Protein AF-A0A9X5X7V1-F1 (afdb_monomer)

Structure (mmCIF, N/CA/C/O backbone):
data_AF-A0A9X5X7V1-F1
#
_entry.id   AF-A0A9X5X7V1-F1
#
loop_
_atom_site.group_PDB
_atom_site.id
_atom_site.type_symbol
_atom_site.label_atom_id
_atom_site.label_alt_id
_atom_site.label_comp_id
_atom_site.label_asym_id
_atom_site.label_entity_id
_atom_site.label_seq_id
_atom_site.pdbx_PDB_ins_code
_atom_site.Cartn_x
_atom_site.Cartn_y
_atom_site.Cartn_z
_atom_site.occupancy
_atom_site.B_iso_or_equiv
_atom_site.auth_seq_id
_atom_site.auth_comp_id
_atom_site.auth_asym_id
_atom_site.auth_atom_id
_atom_site.pdbx_PDB_model_num
ATOM 1 N N . MET A 1 1 ? 19.485 -19.968 -11.987 1.00 57.41 1 MET A N 1
ATOM 2 C CA . MET A 1 1 ? 18.713 -18.913 -12.681 1.00 57.41 1 MET A CA 1
ATOM 3 C C . MET A 1 1 ? 19.503 -17.624 -12.563 1.00 57.41 1 MET A C 1
ATOM 5 O O . MET A 1 1 ? 19.661 -17.132 -11.456 1.00 57.41 1 MET A O 1
ATOM 9 N N . THR A 1 2 ? 20.095 -17.135 -13.649 1.00 64.94 2 THR A N 1
ATOM 10 C CA . THR A 1 2 ? 20.773 -15.831 -13.663 1.00 64.94 2 THR A CA 1
ATOM 11 C C . THR A 1 2 ? 19.715 -14.741 -13.786 1.00 64.94 2 THR A C 1
ATOM 13 O O . THR A 1 2 ? 18.909 -14.791 -14.713 1.00 64.94 2 THR A O 1
ATOM 16 N N . SER A 1 3 ? 19.682 -13.789 -12.852 1.00 72.81 3 SER A N 1
ATOM 17 C CA . SER A 1 3 ? 18.749 -12.661 -12.912 1.00 72.81 3 SER A CA 1
ATOM 18 C C . SER A 1 3 ? 18.924 -11.901 -14.221 1.00 72.81 3 SER A C 1
ATOM 20 O O . SER A 1 3 ? 20.036 -11.462 -14.533 1.00 72.81 3 SER A O 1
ATOM 22 N N . ASP A 1 4 ? 17.830 -11.723 -14.966 1.00 81.31 4 ASP A N 1
ATOM 23 C CA . ASP A 1 4 ? 17.864 -10.940 -16.195 1.00 81.31 4 ASP A CA 1
ATOM 24 C C . ASP A 1 4 ? 18.329 -9.513 -15.877 1.00 81.31 4 ASP A C 1
ATOM 26 O O . ASP A 1 4 ? 17.725 -8.775 -15.090 1.00 81.31 4 ASP A O 1
ATOM 30 N N . SER A 1 5 ? 19.475 -9.165 -16.444 1.00 87.88 5 SER A N 1
ATOM 31 C CA . SER A 1 5 ? 20.162 -7.899 -16.227 1.00 87.88 5 SER A CA 1
ATOM 32 C C . SER A 1 5 ? 19.844 -6.879 -17.319 1.00 87.88 5 SER A C 1
ATOM 34 O O . SER A 1 5 ? 20.384 -5.768 -17.274 1.00 87.88 5 SER A O 1
ATOM 36 N N . SER A 1 6 ? 18.971 -7.234 -18.267 1.00 94.69 6 SER A N 1
ATOM 37 C CA . SER A 1 6 ? 18.423 -6.310 -19.250 1.00 94.69 6 SER A CA 1
ATOM 38 C C . SER A 1 6 ? 17.698 -5.139 -18.563 1.00 94.69 6 SER A C 1
ATOM 40 O O . SER A 1 6 ? 17.219 -5.278 -17.430 1.00 94.69 6 SER A O 1
ATOM 42 N N . PRO A 1 7 ? 17.599 -3.970 -19.218 1.00 93.00 7 PRO A N 1
ATOM 43 C CA . PRO A 1 7 ? 16.802 -2.858 -18.707 1.00 93.00 7 PRO A CA 1
ATOM 44 C C . PRO A 1 7 ? 15.348 -3.256 -18.411 1.00 93.00 7 PRO A C 1
ATOM 46 O O . PRO A 1 7 ? 14.833 -2.913 -17.350 1.00 93.00 7 PRO A O 1
ATOM 49 N N . GLY A 1 8 ? 14.726 -4.052 -19.290 1.00 94.38 8 GLY A N 1
ATOM 50 C CA . GLY A 1 8 ? 13.363 -4.560 -19.098 1.00 94.38 8 GLY A CA 1
ATOM 51 C C . GLY A 1 8 ? 13.238 -5.444 -17.858 1.00 94.38 8 GLY A C 1
ATOM 52 O O . GLY A 1 8 ? 12.416 -5.174 -16.988 1.00 94.38 8 GLY A O 1
ATOM 53 N N . GLY A 1 9 ? 14.136 -6.419 -17.691 1.00 95.38 9 GLY A N 1
ATOM 54 C CA . GLY A 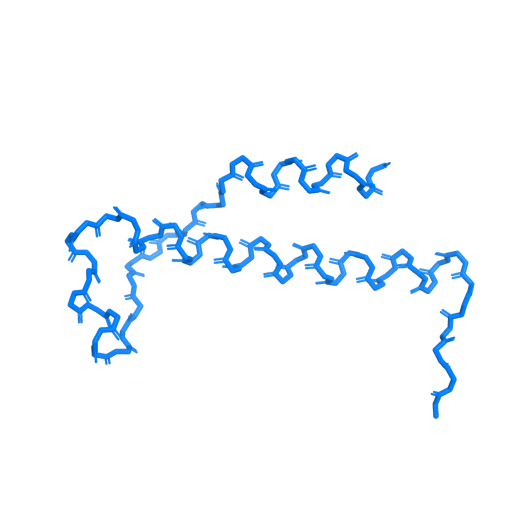1 9 ? 14.130 -7.296 -16.519 1.00 95.38 9 GLY A CA 1
ATOM 55 C C . GLY A 1 9 ? 14.382 -6.558 -15.198 1.00 95.38 9 GLY A C 1
ATOM 56 O O . GLY A 1 9 ? 13.875 -6.968 -14.150 1.00 95.38 9 GLY A O 1
ATOM 57 N N . ARG A 1 10 ? 15.148 -5.456 -15.210 1.00 94.44 10 ARG A N 1
ATOM 58 C CA . ARG A 1 10 ? 15.309 -4.578 -14.034 1.00 94.44 10 ARG A CA 1
ATOM 59 C C . ARG A 1 10 ? 14.034 -3.791 -13.738 1.00 94.44 10 ARG A C 1
ATOM 61 O O . ARG A 1 10 ? 13.649 -3.732 -12.571 1.00 94.44 10 ARG A O 1
ATOM 68 N N . LEU A 1 11 ? 13.387 -3.240 -14.765 1.00 95.25 11 LEU A N 1
ATOM 69 C CA . LEU A 1 11 ? 12.126 -2.511 -14.626 1.00 95.25 11 LEU A CA 1
ATOM 70 C C . LEU A 1 11 ? 11.013 -3.415 -14.083 1.00 95.25 11 LEU A C 1
ATOM 72 O O . LEU A 1 11 ? 10.334 -3.036 -13.134 1.00 95.25 11 LEU A O 1
ATOM 76 N N 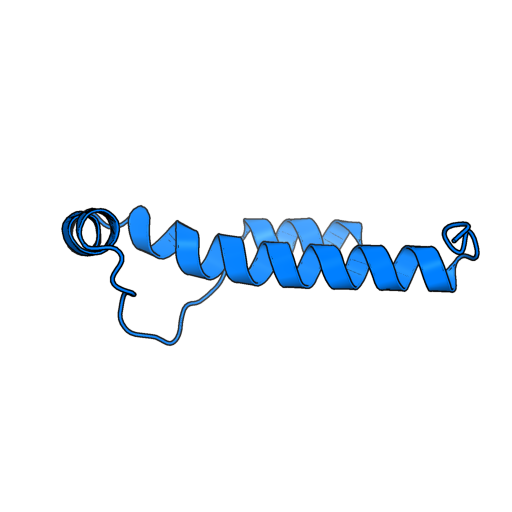. ASP A 1 12 ? 10.885 -4.640 -14.591 1.00 96.25 12 ASP A N 1
ATOM 77 C CA . ASP A 1 12 ? 9.884 -5.599 -14.110 1.00 96.25 12 ASP A CA 1
ATOM 78 C C . ASP A 1 12 ? 10.050 -5.907 -12.619 1.00 96.25 12 ASP A C 1
ATOM 80 O O . ASP A 1 12 ? 9.071 -5.944 -11.868 1.00 96.25 12 ASP A O 1
ATOM 84 N N . ARG A 1 13 ? 11.298 -6.070 -12.159 1.00 95.88 13 ARG A N 1
ATOM 85 C CA . ARG A 1 13 ? 11.591 -6.242 -10.730 1.00 95.88 13 ARG A CA 1
ATOM 86 C C . ARG A 1 13 ? 11.267 -4.991 -9.923 1.00 95.88 13 ARG A C 1
ATOM 88 O O . ARG A 1 13 ? 10.701 -5.123 -8.843 1.00 95.88 13 ARG A O 1
ATOM 95 N N . ALA A 1 14 ? 11.596 -3.801 -10.427 1.00 96.50 14 ALA A N 1
ATOM 96 C CA . ALA A 1 14 ? 11.265 -2.544 -9.758 1.00 96.50 14 ALA A CA 1
ATOM 97 C C . ALA A 1 14 ? 9.744 -2.381 -9.600 1.00 96.50 14 ALA A C 1
ATOM 99 O O . ALA A 1 14 ? 9.270 -2.098 -8.503 1.00 96.50 14 ALA A O 1
ATOM 100 N N . LEU A 1 15 ? 8.969 -2.668 -10.650 1.00 97.38 15 LEU A N 1
ATOM 101 C CA . LEU A 1 15 ? 7.506 -2.636 -10.615 1.00 97.38 15 LEU A CA 1
ATOM 102 C C . LEU A 1 15 ? 6.919 -3.705 -9.683 1.00 97.38 15 LEU A C 1
ATOM 104 O O . LEU A 1 15 ? 5.939 -3.441 -8.987 1.00 97.38 15 LEU A O 1
ATOM 108 N N . ALA A 1 16 ? 7.493 -4.910 -9.644 1.00 97.81 16 ALA A N 1
ATOM 109 C CA . ALA A 1 16 ? 7.082 -5.946 -8.695 1.00 97.81 16 ALA A CA 1
ATOM 110 C C . ALA A 1 16 ? 7.319 -5.507 -7.240 1.00 97.81 16 ALA A C 1
ATOM 112 O O . ALA A 1 16 ? 6.416 -5.625 -6.410 1.00 97.81 16 ALA A O 1
ATOM 113 N N . SER A 1 17 ? 8.490 -4.934 -6.952 1.00 97.69 17 SER A N 1
ATOM 114 C CA . SER A 1 17 ? 8.809 -4.367 -5.639 1.00 97.69 17 SER A CA 1
ATOM 115 C C . SER A 1 17 ? 7.884 -3.203 -5.273 1.00 97.69 17 SER A C 1
ATOM 117 O O . SER A 1 17 ? 7.384 -3.172 -4.153 1.00 97.69 17 SER A O 1
ATOM 119 N N . LEU A 1 18 ? 7.589 -2.294 -6.211 1.00 98.25 18 LEU A N 1
ATOM 120 C CA . LEU A 1 18 ? 6.686 -1.157 -5.989 1.00 98.25 18 LEU A CA 1
ATOM 121 C C . LEU A 1 18 ? 5.256 -1.612 -5.664 1.00 98.25 18 LEU A C 1
ATOM 123 O O . LEU A 1 18 ? 4.624 -1.067 -4.764 1.00 98.25 18 LEU A O 1
ATOM 127 N N . ARG A 1 19 ? 4.751 -2.660 -6.330 1.00 98.06 19 ARG A N 1
ATOM 128 C CA . ARG A 1 19 ? 3.450 -3.265 -5.985 1.00 98.06 19 ARG A CA 1
ATOM 129 C C . ARG A 1 19 ? 3.455 -3.860 -4.577 1.00 98.06 19 ARG A C 1
ATOM 131 O O . ARG A 1 19 ? 2.481 -3.697 -3.848 1.00 98.06 19 ARG A O 1
ATOM 138 N N . GLY A 1 20 ? 4.543 -4.531 -4.192 1.00 98.12 20 GLY A N 1
ATOM 139 C CA . GLY A 1 20 ? 4.720 -5.047 -2.833 1.00 98.12 20 GLY A CA 1
ATOM 140 C C . GLY A 1 20 ? 4.735 -3.932 -1.786 1.00 98.12 20 GLY A C 1
ATOM 141 O O . GLY A 1 20 ? 4.045 -4.041 -0.773 1.00 98.12 20 GLY A O 1
ATOM 142 N N . LEU A 1 21 ? 5.455 -2.841 -2.066 1.00 98.31 21 LEU A N 1
ATOM 143 C CA . LEU A 1 21 ? 5.487 -1.646 -1.226 1.00 98.31 21 LEU A CA 1
ATOM 144 C C . LEU A 1 21 ? 4.087 -1.045 -1.062 1.00 98.31 21 LEU A C 1
ATOM 146 O O . LEU A 1 21 ? 3.658 -0.858 0.068 1.00 98.31 21 LEU A O 1
ATOM 150 N N . ALA A 1 22 ? 3.347 -0.843 -2.157 1.00 98.31 22 ALA A N 1
ATOM 151 C CA . ALA A 1 22 ? 2.003 -0.266 -2.120 1.00 98.31 22 ALA A CA 1
ATOM 152 C C . ALA A 1 22 ? 1.023 -1.083 -1.262 1.00 98.31 22 ALA A C 1
ATOM 154 O O . ALA A 1 22 ? 0.224 -0.522 -0.513 1.00 98.31 22 ALA A O 1
ATOM 155 N N . VAL A 1 23 ? 1.089 -2.419 -1.336 1.00 97.81 23 VAL A N 1
ATOM 156 C CA . VAL A 1 23 ? 0.274 -3.304 -0.485 1.00 97.81 23 VAL A CA 1
ATOM 157 C C . VAL A 1 23 ? 0.707 -3.208 0.980 1.00 97.81 23 VAL A C 1
ATOM 159 O O . VAL A 1 23 ? -0.147 -3.127 1.865 1.00 97.81 23 VAL 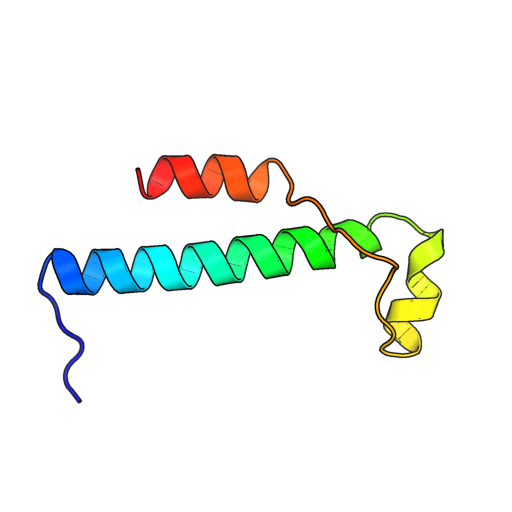A O 1
ATOM 162 N N . GLY A 1 24 ? 2.018 -3.219 1.237 1.00 97.56 24 GLY A N 1
ATOM 163 C CA . GLY A 1 24 ? 2.583 -3.130 2.583 1.00 97.56 24 GLY A CA 1
ATOM 164 C C . GLY A 1 24 ? 2.261 -1.807 3.275 1.00 97.56 24 GLY A C 1
ATOM 165 O O . GLY A 1 24 ? 1.837 -1.817 4.426 1.00 97.56 24 GLY A O 1
ATOM 166 N N . ASP A 1 25 ? 2.389 -0.696 2.560 1.00 98.56 25 ASP A N 1
ATOM 167 C CA . ASP A 1 25 ? 2.034 0.651 3.004 1.00 98.56 25 ASP A CA 1
ATOM 168 C C . ASP A 1 25 ? 0.520 0.776 3.262 1.00 98.56 25 ASP A C 1
ATOM 170 O O . ASP A 1 25 ? 0.088 1.124 4.365 1.00 98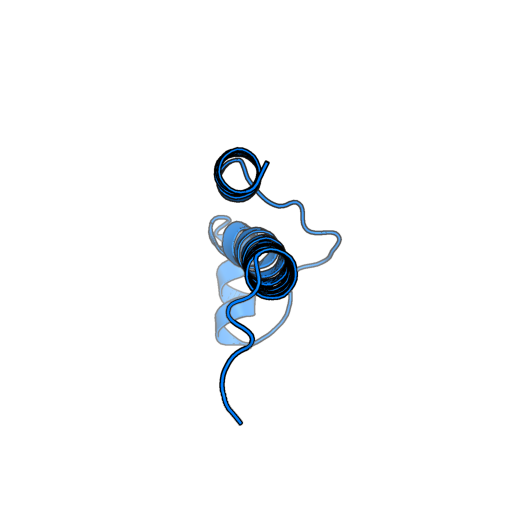.56 25 ASP A O 1
ATOM 174 N N . ALA A 1 26 ? -0.319 0.365 2.302 1.00 98.00 26 ALA A N 1
ATOM 175 C CA . ALA A 1 26 ? -1.772 0.416 2.465 1.00 98.00 26 ALA A CA 1
ATOM 176 C C . ALA A 1 26 ? -2.267 -0.395 3.676 1.00 98.00 26 ALA A C 1
ATOM 178 O O . ALA A 1 26 ? -3.113 0.085 4.433 1.00 98.00 26 ALA A O 1
ATOM 179 N N . LEU A 1 27 ? -1.738 -1.605 3.895 1.00 96.75 27 LEU A N 1
ATOM 180 C CA . LEU A 1 27 ? -2.072 -2.419 5.069 1.00 96.75 27 LEU A CA 1
ATOM 181 C C . LEU A 1 27 ? -1.454 -1.852 6.355 1.00 96.75 27 LEU A C 1
ATOM 183 O O . LEU A 1 27 ? -2.143 -1.723 7.369 1.00 96.75 27 LEU A O 1
ATOM 187 N N . GLY A 1 28 ? -0.163 -1.525 6.325 1.00 96.50 28 GLY A N 1
ATOM 188 C CA . GLY A 1 28 ? 0.604 -1.056 7.477 1.00 96.50 28 GLY A CA 1
ATOM 189 C C . GLY A 1 28 ? 0.036 0.232 8.060 1.00 96.50 28 GLY A C 1
ATOM 190 O O . GLY A 1 28 ? -0.153 0.324 9.274 1.00 96.50 28 GLY A O 1
ATOM 191 N N . SER A 1 29 ? -0.364 1.171 7.199 1.00 96.69 29 SER A N 1
ATOM 192 C CA . SER A 1 29 ? -0.955 2.451 7.603 1.00 96.69 29 SER A CA 1
ATOM 193 C C . SER A 1 29 ? -2.245 2.299 8.415 1.00 96.69 29 SER A C 1
ATOM 195 O O . SER A 1 29 ? -2.578 3.152 9.244 1.00 96.69 29 SER A O 1
ATOM 197 N N . ARG A 1 30 ? -2.971 1.180 8.263 1.00 96.44 30 ARG A N 1
ATOM 198 C CA . ARG A 1 30 ? -4.165 0.902 9.077 1.00 96.44 30 ARG A CA 1
ATOM 199 C C . ARG A 1 30 ? -3.815 0.718 10.551 1.00 96.44 30 ARG A C 1
ATOM 201 O O . ARG A 1 30 ? -4.660 1.001 11.398 1.00 96.44 30 ARG A O 1
ATOM 208 N N . PHE A 1 31 ? -2.588 0.316 10.867 1.00 95.69 31 PHE A N 1
ATOM 209 C CA . PHE A 1 31 ? -2.089 0.134 12.230 1.00 95.69 31 PHE A CA 1
ATOM 210 C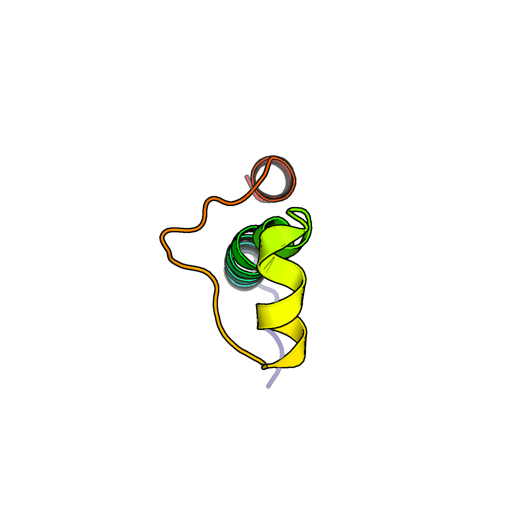 C . PHE A 1 31 ? -1.324 1.348 12.771 1.00 95.69 31 PHE A C 1
ATOM 212 O O . PHE A 1 31 ? -0.666 1.232 13.798 1.00 95.69 31 PHE A O 1
ATOM 219 N N . PHE A 1 32 ? -1.472 2.525 12.155 1.00 92.56 32 PHE A N 1
ATOM 220 C CA . PHE A 1 32 ? -1.237 3.809 12.829 1.00 92.56 32 PHE A CA 1
ATOM 221 C C . PHE A 1 32 ? -2.501 4.348 13.515 1.00 92.56 32 PHE A C 1
ATOM 223 O O . PHE A 1 32 ? -2.436 5.305 14.283 1.00 92.56 32 PHE A O 1
ATOM 230 N N . VAL A 1 33 ? -3.661 3.717 13.281 1.00 91.44 33 VAL A N 1
ATOM 231 C CA . VAL A 1 33 ? -4.924 4.045 13.953 1.00 91.44 33 VAL A CA 1
ATOM 232 C C . VAL A 1 33 ? -5.107 3.116 15.163 1.00 91.44 33 VAL A C 1
ATOM 234 O O . VAL A 1 33 ? -5.301 1.912 14.964 1.00 91.44 33 VAL A O 1
ATOM 237 N N . PRO A 1 34 ? -5.115 3.628 16.413 1.00 94.19 34 PRO A N 1
ATOM 238 C CA . PRO A 1 34 ? -5.158 2.795 17.622 1.00 94.19 34 PRO A CA 1
ATOM 239 C C . PRO A 1 34 ? -6.315 1.790 17.681 1.00 94.19 34 PRO A C 1
ATOM 241 O O . PRO A 1 34 ? -6.157 0.690 18.212 1.00 94.19 34 PRO A O 1
ATOM 244 N N . VAL A 1 35 ?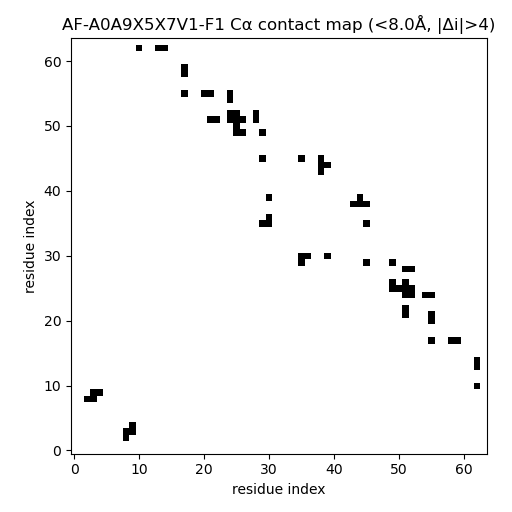 -7.467 2.126 17.085 1.00 95.00 35 VAL A N 1
ATOM 245 C CA . VAL A 1 35 ? -8.649 1.247 17.030 1.00 95.00 35 VAL A CA 1
ATOM 246 C C . VAL A 1 35 ? -8.372 -0.093 16.333 1.00 95.00 35 VAL A C 1
ATOM 248 O O . VAL A 1 35 ? -9.007 -1.094 16.655 1.00 95.00 35 VAL A O 1
ATOM 251 N N . ASN A 1 36 ? -7.391 -0.146 15.427 1.00 96.25 36 ASN A N 1
ATOM 252 C CA . ASN A 1 36 ? -7.052 -1.354 14.678 1.00 96.25 36 ASN A CA 1
ATOM 253 C C . ASN A 1 36 ? -6.028 -2.244 15.401 1.00 96.25 36 ASN A C 1
ATOM 255 O O . ASN A 1 36 ? -5.826 -3.386 15.001 1.00 96.25 36 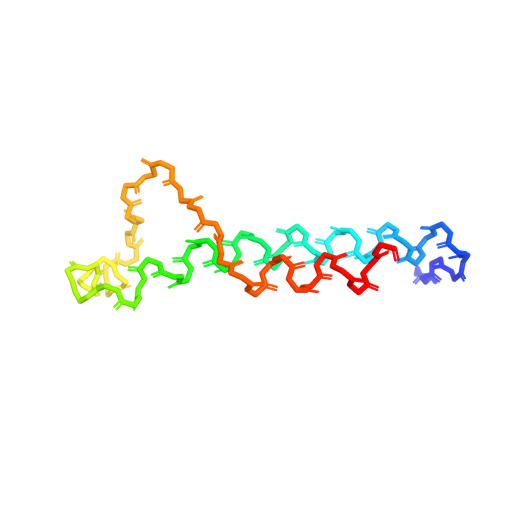ASN A O 1
ATOM 259 N N . TYR A 1 37 ? -5.392 -1.790 16.487 1.00 95.62 37 TYR A N 1
ATOM 260 C CA . TYR A 1 37 ? -4.312 -2.545 17.149 1.00 95.62 37 TYR A CA 1
ATOM 261 C C . TYR A 1 37 ? -4.741 -3.928 17.670 1.00 95.62 37 TYR A C 1
ATOM 263 O O . TYR A 1 37 ? -3.952 -4.873 17.565 1.00 95.62 37 TYR A O 1
ATOM 271 N N . PRO A 1 38 ? -5.967 -4.119 18.200 1.00 97.50 38 PRO A N 1
ATOM 272 C CA . PRO A 1 38 ? -6.432 -5.450 18.575 1.00 97.50 38 PRO A CA 1
ATOM 273 C C . PRO A 1 38 ? -6.484 -6.431 17.396 1.00 97.50 38 PRO A C 1
ATOM 275 O O . PRO A 1 38 ? -6.233 -7.617 1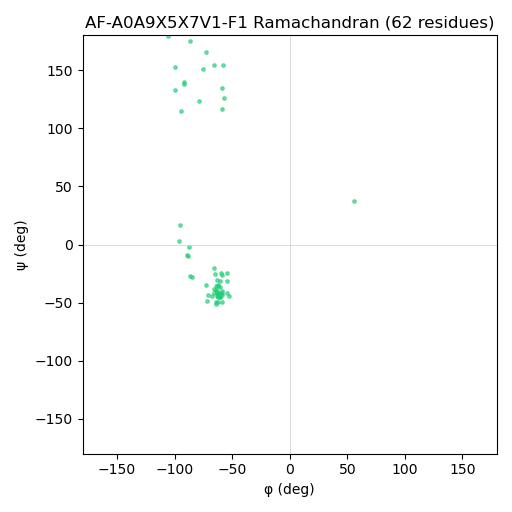7.602 1.00 97.50 38 PRO A O 1
ATOM 278 N N . LEU A 1 39 ? -6.753 -5.952 16.174 1.00 97.25 39 LEU A N 1
ATOM 279 C CA . LEU A 1 39 ? -6.784 -6.788 14.968 1.00 97.25 39 LEU A CA 1
ATOM 280 C C . LEU A 1 39 ? -5.398 -7.369 14.673 1.00 97.25 39 LEU A C 1
ATOM 282 O O . LEU A 1 39 ? -5.287 -8.555 14.378 1.00 97.25 39 LEU A O 1
ATOM 286 N N . LEU A 1 40 ? -4.329 -6.586 14.876 1.00 93.88 40 LEU A N 1
ATOM 287 C CA . LEU A 1 40 ? -2.952 -7.056 14.692 1.00 93.88 40 LEU A CA 1
ATOM 288 C C . LEU A 1 40 ? -2.633 -8.228 15.625 1.00 93.88 40 LEU A C 1
ATOM 290 O O . LEU A 1 40 ? -2.093 -9.245 15.193 1.00 93.88 40 LEU A O 1
ATOM 294 N N . LYS A 1 41 ? -3.024 -8.112 16.903 1.00 94.00 41 LYS A N 1
ATOM 295 C CA . LYS A 1 41 ? -2.821 -9.170 17.909 1.00 94.00 41 LYS A CA 1
ATOM 296 C C . LYS A 1 41 ? -3.573 -10.454 17.557 1.00 94.00 41 LYS A C 1
ATOM 298 O O . LYS A 1 41 ? -3.069 -11.540 17.827 1.00 94.00 41 LYS A O 1
ATOM 303 N N . ARG A 1 42 ? -4.758 -10.331 16.954 1.00 97.62 42 ARG A N 1
ATOM 304 C CA . ARG A 1 42 ? -5.582 -11.468 16.512 1.00 97.62 42 ARG A CA 1
ATOM 305 C C . ARG A 1 42 ? -5.252 -11.964 15.102 1.00 97.62 42 ARG A C 1
ATOM 307 O O . ARG A 1 42 ? -5.824 -12.960 14.679 1.00 97.62 42 ARG A O 1
ATOM 314 N N . ARG A 1 43 ? -4.310 -11.319 14.398 1.00 95.69 43 ARG A N 1
ATOM 315 C CA . ARG A 1 43 ? -3.994 -11.575 12.979 1.00 95.69 43 ARG A CA 1
ATOM 316 C C . ARG A 1 43 ? -5.217 -11.435 12.066 1.00 95.69 43 ARG A C 1
ATOM 318 O O . ARG A 1 43 ? -5.379 -12.176 11.102 1.00 95.69 43 ARG A O 1
ATOM 325 N N . GLU A 1 44 ? -6.067 -10.470 12.382 1.00 97.19 44 GLU A N 1
ATOM 326 C CA . GLU A 1 44 ? -7.238 -10.102 11.595 1.00 97.19 44 GLU A CA 1
ATOM 327 C C . GLU A 1 44 ? -6.938 -8.875 10.733 1.00 97.19 44 GLU A C 1
ATOM 329 O O . GLU A 1 44 ? -6.105 -8.030 11.072 1.00 97.19 44 GLU A O 1
ATOM 334 N N . LEU A 1 45 ? -7.649 -8.770 9.614 1.00 95.81 45 LEU A N 1
ATOM 335 C CA . LEU A 1 45 ? -7.518 -7.653 8.693 1.00 95.81 45 LEU A CA 1
ATOM 336 C C . LEU A 1 45 ? -8.524 -6.539 9.039 1.00 95.81 45 LEU A C 1
ATOM 338 O O . LEU A 1 45 ? -9.688 -6.837 9.316 1.00 95.81 45 LEU A O 1
ATOM 342 N N . PRO A 1 46 ? -8.119 -5.257 8.993 1.00 95.94 46 PRO A N 1
ATOM 343 C CA . PRO A 1 46 ? -9.059 -4.140 9.040 1.00 95.94 46 PRO A CA 1
ATOM 344 C C . PRO A 1 46 ? -9.942 -4.125 7.787 1.00 95.94 46 PRO A C 1
ATOM 346 O O . PRO A 1 46 ? -9.537 -4.599 6.725 1.00 95.94 46 PRO A O 1
ATOM 349 N N . SER A 1 47 ? -11.140 -3.545 7.880 1.00 94.44 47 SER A N 1
ATOM 350 C CA . SER A 1 47 ? -12.035 -3.436 6.724 1.00 94.44 47 SER A CA 1
ATOM 351 C C . SER A 1 47 ? -11.372 -2.667 5.575 1.00 94.44 47 SER A C 1
ATOM 353 O O . SER A 1 47 ? -10.710 -1.646 5.778 1.00 94.44 47 SER A O 1
ATOM 355 N N . GLY A 1 48 ? -11.508 -3.203 4.361 1.00 92.56 48 GLY A N 1
ATOM 356 C CA . GLY A 1 48 ? -11.062 -2.552 3.133 1.00 92.56 48 GLY A CA 1
ATOM 357 C C . GLY A 1 48 ? -12.121 -1.601 2.554 1.00 92.56 48 GLY A C 1
ATOM 358 O O . GLY A 1 48 ? -13.250 -1.564 3.049 1.00 92.56 48 GLY A O 1
ATOM 359 N N . PRO A 1 49 ? -11.788 -0.867 1.477 1.00 94.69 49 PRO A N 1
ATOM 360 C CA . PRO A 1 49 ? -10.482 -0.833 0.812 1.00 94.69 49 PRO A CA 1
ATOM 361 C C . PRO A 1 49 ? -9.438 -0.022 1.598 1.00 94.69 49 PRO A C 1
ATOM 363 O O . PRO A 1 49 ? -9.777 0.927 2.303 1.00 94.69 49 PRO A O 1
ATOM 366 N N . TRP A 1 50 ? -8.156 -0.373 1.459 1.00 95.94 50 TRP A N 1
ATOM 367 C CA . TRP A 1 50 ? -7.048 0.383 2.052 1.00 95.94 50 TRP A CA 1
ATOM 368 C C . TRP A 1 50 ? -6.396 1.279 1.004 1.00 95.94 50 TRP A C 1
ATOM 370 O O . TRP A 1 50 ? -6.107 0.835 -0.105 1.00 95.94 50 TRP A O 1
ATOM 380 N N . ARG A 1 51 ? -6.164 2.540 1.363 1.00 96.12 51 ARG A N 1
ATOM 381 C CA . ARG A 1 51 ? -5.370 3.470 0.558 1.00 96.12 51 ARG A CA 1
ATOM 382 C C . ARG A 1 51 ? -3.921 3.401 1.025 1.00 96.12 51 ARG A C 1
ATOM 384 O O . ARG A 1 51 ? -3.685 3.308 2.227 1.00 96.12 51 ARG A O 1
ATOM 391 N N . TRP A 1 52 ? -2.996 3.439 0.077 1.00 97.81 52 TRP A N 1
ATOM 392 C CA . TRP A 1 52 ? -1.582 3.690 0.338 1.00 97.81 52 TRP A CA 1
ATOM 393 C C . TRP A 1 52 ? -1.356 5.173 0.696 1.00 97.81 52 TRP A C 1
ATOM 395 O O . TRP A 1 52 ? -2.262 5.995 0.518 1.00 97.81 52 TRP A O 1
ATOM 405 N N . THR A 1 53 ? -0.187 5.491 1.247 1.00 98.12 53 THR A N 1
ATOM 406 C CA . THR A 1 53 ? 0.221 6.822 1.725 1.00 98.12 53 THR A CA 1
ATOM 407 C C . THR A 1 53 ? 1.230 7.480 0.777 1.00 98.12 53 THR A C 1
ATOM 409 O O . THR A 1 53 ? 1.621 6.910 -0.242 1.00 98.12 53 THR A O 1
ATOM 412 N N . ASP A 1 54 ? 1.664 8.697 1.095 1.00 97.88 54 ASP A N 1
ATOM 413 C CA . ASP A 1 54 ? 2.686 9.418 0.333 1.00 97.88 54 ASP A CA 1
ATOM 414 C C . ASP A 1 54 ? 3.989 8.620 0.151 1.00 97.88 54 ASP A C 1
ATOM 416 O O . ASP A 1 54 ? 4.647 8.795 -0.872 1.00 97.88 54 ASP A O 1
ATOM 420 N N . ASP A 1 55 ? 4.302 7.656 1.023 1.00 97.81 55 ASP A N 1
ATOM 421 C CA . ASP A 1 55 ? 5.417 6.715 0.834 1.00 97.81 55 ASP A CA 1
ATOM 422 C C . ASP A 1 55 ? 5.359 6.001 -0.534 1.00 97.81 55 ASP A C 1
ATOM 424 O O . ASP A 1 55 ? 6.366 5.895 -1.244 1.00 97.81 55 ASP A O 1
ATOM 428 N N . THR A 1 56 ? 4.174 5.536 -0.949 1.00 98.31 56 THR A N 1
ATOM 429 C CA . THR A 1 56 ? 3.984 4.876 -2.252 1.00 98.31 56 THR A CA 1
ATOM 430 C C . THR A 1 56 ? 4.046 5.871 -3.414 1.00 98.31 56 THR A C 1
ATOM 432 O O . THR A 1 56 ? 4.564 5.532 -4.484 1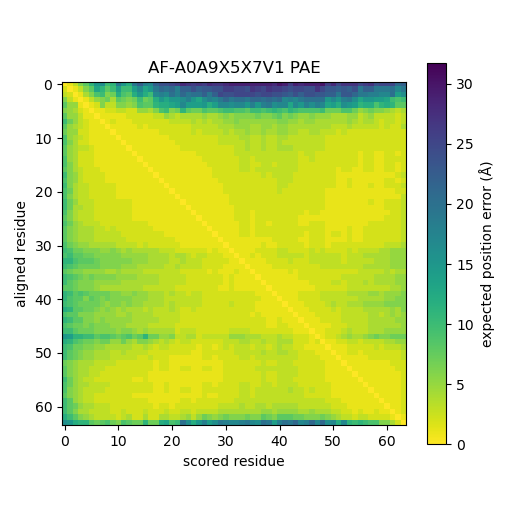.00 98.31 56 THR A O 1
ATOM 435 N N . GLU A 1 57 ? 3.565 7.104 -3.227 1.00 97.81 57 GLU A N 1
ATOM 436 C CA . GLU A 1 57 ? 3.680 8.169 -4.236 1.00 97.81 57 GLU A CA 1
ATOM 437 C C . GLU A 1 57 ? 5.147 8.532 -4.480 1.00 97.81 57 GLU A C 1
ATOM 439 O O . GLU A 1 57 ? 5.626 8.526 -5.618 1.00 97.81 57 GLU A O 1
ATOM 444 N N . MET A 1 58 ? 5.889 8.759 -3.396 1.00 98.06 58 MET A N 1
ATOM 445 C CA . MET A 1 58 ? 7.309 9.084 -3.424 1.00 98.06 58 MET A CA 1
ATOM 446 C C . MET A 1 58 ? 8.117 7.947 -4.045 1.00 98.06 58 MET A C 1
ATOM 448 O O . MET A 1 58 ? 8.950 8.197 -4.915 1.00 98.06 58 MET A O 1
ATOM 452 N N . ALA A 1 59 ? 7.839 6.692 -3.691 1.00 97.75 59 ALA A N 1
ATOM 453 C CA . ALA A 1 59 ? 8.502 5.551 -4.317 1.00 97.75 59 ALA A CA 1
ATOM 454 C C . ALA A 1 59 ? 8.184 5.429 -5.815 1.00 97.75 59 ALA A C 1
ATOM 456 O O . ALA A 1 59 ? 9.065 5.084 -6.605 1.00 97.75 59 ALA A O 1
ATOM 457 N N . SER A 1 60 ? 6.955 5.754 -6.226 1.00 97.25 60 SER A N 1
ATOM 458 C CA . SER A 1 60 ? 6.576 5.766 -7.643 1.00 97.25 60 SER A CA 1
ATOM 459 C C . SER A 1 60 ? 7.386 6.797 -8.435 1.00 97.25 60 SER A C 1
ATOM 461 O O . SER A 1 60 ? 7.786 6.506 -9.560 1.00 97.25 60 SER A O 1
ATOM 463 N N . SER A 1 61 ? 7.716 7.948 -7.836 1.00 96.56 61 SER A N 1
ATOM 464 C CA . SER A 1 61 ? 8.550 8.983 -8.474 1.00 96.56 61 SER A CA 1
ATOM 465 C C . SER A 1 61 ? 10.003 8.556 -8.733 1.00 96.56 61 SER A C 1
ATOM 467 O O . SER A 1 61 ? 10.670 9.146 -9.575 1.00 96.56 61 SER A O 1
ATOM 469 N N . VAL A 1 62 ? 10.494 7.526 -8.031 1.00 95.06 62 VAL A N 1
ATOM 470 C CA . VAL A 1 62 ? 11.852 6.975 -8.208 1.00 95.06 62 VAL A CA 1
ATOM 471 C C . VAL A 1 62 ? 11.911 5.952 -9.346 1.00 95.06 62 VAL A C 1
ATOM 473 O O . VAL A 1 62 ? 12.967 5.749 -9.940 1.00 95.06 62 VAL A O 1
ATOM 476 N N . VAL A 1 63 ? 10.795 5.270 -9.623 1.00 91.88 63 VAL A N 1
ATOM 477 C CA . VAL A 1 63 ? 10.701 4.265 -10.697 1.00 91.88 63 VAL A CA 1
ATOM 478 C C . VAL A 1 63 ? 10.346 4.902 -12.047 1.00 91.88 63 VAL A C 1
ATOM 480 O O . VAL A 1 63 ? 10.680 4.317 -13.078 1.00 91.88 63 VAL A O 1
ATOM 483 N N . ALA A 1 64 ? 9.648 6.045 -12.022 1.00 74.81 64 ALA A N 1
ATOM 484 C CA . ALA A 1 64 ? 9.150 6.777 -13.189 1.00 74.81 64 ALA A CA 1
ATOM 485 C C . ALA A 1 64 ? 10.249 7.303 -14.128 1.00 74.81 64 ALA A C 1
ATOM 487 O O . ALA A 1 64 ? 11.352 7.646 -13.648 1.00 74.81 64 ALA A O 1
#

Solvent-accessible surface area (backbone atoms only — not comparable to full-atom values): 3908 Å² total; per-residue (Å²): 135,82,78,61,79,49,73,64,49,46,49,54,50,50,53,53,50,49,54,52,46,35,53,49,42,14,57,51,57,51,64,76,39,77,89,42,48,67,33,61,78,70,73,46,83,79,85,74,88,66,67,55,51,67,69,47,56,57,53,48,66,71,74,103

Radius of gyration: 15.4 Å; Cα contacts (8 Å, |Δi|>4): 37; chains: 1; bounding box: 33×28×38 Å

Secondary structure (DSSP, 8-state):
-PPP-SHHHHHHHHHHHHHHHHHHHHHHGGGGSGGGHHHHHHTPPPPSPPPP-HHHHHHHHHH-

pLDDT: mean 94.08, std 7.58, range [57.41, 98.56]

Mean predicted aligned error: 4.04 Å

Foldseek 3Di:
DDQPPDPVSVLVVLVVVLVVVQVCQQQVVVVVDVVCVVCVVVVHGDDDDTGGDVVSVVSVVVSD

Sequence (64 aa):
MTSDSSPGGRLDRALASLRGLAVGDALGSRFFVPVNYPLLKRRELPSGPWRWTDDTEMASSVVA